Protein AF-A0AAV2ID48-F1 (afdb_monomer_lite)

Secondary structure (DSSP, 8-state):
-B--SSTTTT-B-TTSPBPB--TTSS--PPPHHHHHHHHT--SGGGSSS-TTS-GGG-HHHHHHHHHHHH-GGGGSTTTGGGSTHHHHHHHHHHHHHHHHHHHHHHTT--TT-----TTS-GGGSTT---

Organism: Lymnaea stagnalis (NCBI:txid6523)

Radius of gyration: 17.07 Å; chains: 1; bounding box: 42×33×42 Å

Sequence (130 aa):
GPVVDGPFANWITPDGSQLIRNVGSDGELFTSTAIQDILSRTRHQEILTLPEVEPRYDLEFHHAAVHVFCGGAMGQLDTSAFDPIFFLHHAFVDYIWELFRTNMRSQGLDPEQYPDIAGMDSRHHSTYPT

Foldseek 3Di:
DFQCDDPQNQQQFPVRDGFDWPAQPFFDADDPQLLVLLLVDQAPVQQDPDPPHDLSNHLVSNLLSVLVNRDGQSNDPVRNVRDVCSVVSVVVSVVSLVSSCVSNVVVVHHSLPHDPDPPPDPVPDPPDDD

pLDDT: mean 92.16, std 12.38, range [47.16, 98.81]

InterPro domains:
  IPR002227 Tyrosinase copper-binding domain [PF00264] (52-101)
  IPR002227 Tyrosinase copper-binding domain [PR00092] (62-73)
  IPR002227 Tyrosinase copper-binding domain [PR00092] (82-100)
  IPR002227 Tyrosinase copper-binding domain [PS00498] (83-94)
  IPR008922 Di-copper centre-containing domain superfamily [G3DSA:1.10.1280.10] (1-129)
  IPR008922 Di-copper centre-containing domain superfamily [SSF48056] (3-115)
  IPR050316 Tyrosinase and Hemocyanin [PTHR11474] (2-111)

Structure (mmCIF, N/CA/C/O backbone):
data_AF-A0AAV2ID48-F1
#
_entry.id   AF-A0AAV2ID48-F1
#
loop_
_atom_site.group_PDB
_atom_site.id
_atom_site.type_symbol
_atom_site.label_atom_id
_atom_site.label_alt_id
_atom_site.label_comp_id
_atom_site.label_asym_id
_atom_site.label_entity_id
_atom_site.label_seq_id
_atom_site.pdbx_PDB_ins_code
_atom_site.Cartn_x
_atom_site.Cartn_y
_atom_site.Cartn_z
_atom_site.occupancy
_atom_site.B_iso_or_equiv
_atom_site.auth_seq_id
_atom_site.auth_comp_id
_atom_site.auth_asym_id
_atom_site.auth_atom_id
_atom_site.pdbx_PDB_model_num
ATOM 1 N N . GLY A 1 1 ? 16.303 -1.495 -10.663 1.00 94.75 1 GLY A N 1
ATOM 2 C CA . GLY A 1 1 ? 16.715 -1.627 -12.067 1.00 94.75 1 GLY A CA 1
ATOM 3 C C . GLY A 1 1 ? 15.737 -2.483 -12.854 1.00 94.75 1 GLY A C 1
ATOM 4 O O . GLY A 1 1 ? 14.664 -2.790 -12.338 1.00 94.75 1 GLY A O 1
ATOM 5 N N . PRO A 1 2 ? 16.094 -2.859 -14.092 1.00 96.88 2 PRO A N 1
ATOM 6 C CA . PRO A 1 2 ? 15.296 -3.772 -14.904 1.00 96.88 2 PRO A CA 1
ATOM 7 C C . PRO A 1 2 ? 15.028 -5.098 -14.196 1.00 96.88 2 PRO A C 1
ATOM 9 O O . PRO A 1 2 ? 15.925 -5.654 -13.557 1.00 96.88 2 PRO A O 1
ATOM 12 N N . VAL A 1 3 ? 13.802 -5.601 -14.309 1.00 97.44 3 VAL A N 1
ATOM 13 C CA . VAL A 1 3 ? 13.461 -6.959 -13.875 1.00 97.44 3 VAL A CA 1
ATOM 14 C C . VAL A 1 3 ? 14.008 -7.933 -14.919 1.00 97.44 3 VAL A C 1
ATOM 16 O O . VAL A 1 3 ? 13.709 -7.797 -16.100 1.00 97.44 3 VAL A O 1
ATOM 19 N N . VAL A 1 4 ? 14.848 -8.882 -14.496 1.00 97.12 4 VAL A N 1
ATOM 20 C CA . VAL A 1 4 ? 15.593 -9.785 -15.403 1.00 97.12 4 VAL A CA 1
ATOM 21 C C . VAL A 1 4 ? 15.351 -11.273 -15.141 1.00 97.12 4 VAL A C 1
ATOM 23 O O . VAL A 1 4 ? 15.888 -12.105 -15.865 1.00 97.12 4 VAL A O 1
ATOM 26 N N . ASP A 1 5 ? 14.553 -11.618 -14.128 1.00 96.75 5 ASP A N 1
ATOM 27 C CA . ASP A 1 5 ? 14.257 -13.007 -13.757 1.00 96.75 5 ASP A CA 1
ATOM 28 C C . ASP A 1 5 ? 12.810 -13.169 -13.244 1.00 96.75 5 ASP A C 1
ATOM 30 O O . ASP A 1 5 ? 12.105 -12.188 -12.979 1.00 96.75 5 ASP A O 1
ATOM 34 N N . GLY A 1 6 ? 12.357 -14.417 -13.132 1.00 95.81 6 GLY A N 1
ATOM 35 C CA . GLY A 1 6 ? 11.015 -14.791 -12.711 1.00 95.81 6 GLY A CA 1
ATOM 36 C C . GLY A 1 6 ? 9.954 -14.645 -13.812 1.00 95.81 6 GLY A C 1
ATOM 37 O O . GLY A 1 6 ? 10.261 -14.335 -14.966 1.00 95.81 6 GLY A O 1
ATOM 38 N N . PRO A 1 7 ? 8.669 -14.851 -13.470 1.00 96.00 7 PRO A N 1
ATOM 39 C CA . PRO A 1 7 ? 7.574 -14.893 -14.446 1.00 96.00 7 PRO A CA 1
ATOM 40 C C . PRO A 1 7 ? 7.333 -13.564 -15.180 1.00 96.00 7 PRO A C 1
ATOM 42 O O . PRO A 1 7 ? 6.643 -13.547 -16.196 1.00 96.00 7 PRO A O 1
ATOM 45 N N . PHE A 1 8 ? 7.911 -12.461 -14.691 1.00 96.19 8 PHE A N 1
ATOM 46 C CA . PHE A 1 8 ? 7.738 -11.114 -15.240 1.00 96.19 8 PHE A CA 1
ATOM 47 C C . PHE A 1 8 ? 9.041 -10.503 -15.787 1.00 96.19 8 PHE A C 1
ATOM 49 O O . PHE A 1 8 ? 9.075 -9.311 -16.072 1.00 96.19 8 PHE A O 1
ATOM 56 N N . ALA A 1 9 ? 10.106 -11.298 -15.969 1.00 95.50 9 ALA A N 1
ATOM 57 C CA . ALA A 1 9 ? 11.393 -10.833 -16.511 1.00 95.50 9 ALA A CA 1
ATOM 58 C C . ALA A 1 9 ? 11.276 -10.128 -17.873 1.00 95.50 9 ALA A C 1
ATOM 60 O O . ALA A 1 9 ? 11.967 -9.153 -18.147 1.00 95.50 9 ALA A O 1
ATOM 61 N N . ASN A 1 10 ? 10.381 -10.627 -18.728 1.00 94.62 10 ASN A N 1
ATOM 62 C CA . ASN A 1 10 ? 10.157 -10.117 -20.082 1.00 94.62 10 ASN A CA 1
ATOM 63 C C . ASN A 1 10 ? 8.840 -9.335 -20.195 1.00 94.62 10 ASN A C 1
ATOM 65 O O . ASN A 1 10 ? 8.262 -9.244 -21.277 1.00 94.62 10 ASN A O 1
ATOM 69 N N . TRP A 1 11 ? 8.325 -8.829 -19.073 1.00 96.12 11 TRP A N 1
ATOM 70 C CA . TRP A 1 11 ? 7.105 -8.035 -19.066 1.00 96.12 11 TRP A CA 1
ATOM 71 C C . TRP A 1 11 ? 7.363 -6.659 -19.685 1.00 96.12 11 TRP A C 1
ATOM 73 O O . TRP A 1 11 ? 8.255 -5.926 -19.246 1.00 96.12 11 TRP A O 1
ATOM 83 N N . ILE A 1 12 ? 6.567 -6.325 -20.700 1.00 96.69 12 ILE A N 1
ATOM 84 C CA . ILE A 1 12 ? 6.575 -5.022 -21.365 1.00 96.6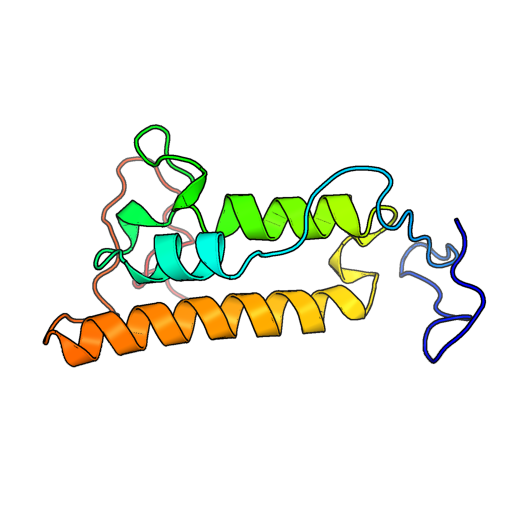9 12 ILE A CA 1
ATOM 85 C C . ILE A 1 12 ? 5.350 -4.253 -20.891 1.00 96.69 12 ILE A C 1
ATOM 87 O O . ILE A 1 12 ? 4.222 -4.739 -20.997 1.00 96.69 12 ILE A O 1
ATOM 91 N N . THR A 1 13 ? 5.576 -3.070 -20.337 1.00 95.62 13 THR A N 1
ATOM 92 C CA . THR A 1 13 ? 4.512 -2.197 -19.844 1.00 95.62 13 THR A CA 1
ATOM 93 C C . THR A 1 13 ? 3.719 -1.592 -21.015 1.00 95.62 13 THR A C 1
ATOM 95 O O . THR A 1 13 ? 4.200 -1.578 -22.150 1.00 95.62 13 THR A O 1
ATOM 98 N N . PRO A 1 14 ? 2.496 -1.077 -20.786 1.00 95.94 14 PRO A N 1
ATOM 99 C CA . PRO A 1 14 ? 1.662 -0.485 -21.840 1.00 95.94 14 PRO A CA 1
ATOM 100 C C . PRO A 1 14 ? 2.314 0.652 -22.641 1.00 95.94 14 PRO A C 1
ATOM 102 O O . PRO A 1 14 ? 1.930 0.888 -23.783 1.00 95.94 14 PRO A O 1
ATOM 105 N N . ASP A 1 15 ? 3.308 1.337 -22.074 1.00 92.69 15 ASP A N 1
ATOM 106 C CA . ASP A 1 15 ? 4.100 2.377 -22.745 1.00 92.69 15 ASP A CA 1
ATOM 107 C C . ASP A 1 15 ? 5.266 1.825 -23.597 1.00 92.69 15 ASP A C 1
ATOM 109 O O . ASP A 1 15 ? 6.036 2.590 -24.177 1.00 92.69 15 ASP A O 1
ATOM 113 N N . GLY A 1 16 ? 5.400 0.499 -23.694 1.00 95.25 16 GLY A N 1
ATOM 114 C CA . GLY A 1 16 ? 6.437 -0.184 -24.464 1.00 95.25 16 GLY A CA 1
ATOM 115 C C . GLY A 1 16 ? 7.789 -0.293 -23.756 1.00 95.25 16 GLY A C 1
ATOM 116 O O . GLY A 1 16 ? 8.748 -0.765 -24.371 1.00 95.25 16 GLY A O 1
ATOM 117 N N . SER A 1 17 ? 7.893 0.129 -22.493 1.00 94.56 17 SER A N 1
ATOM 118 C CA . SER A 1 17 ? 9.132 0.036 -21.721 1.00 94.56 17 SER A CA 1
ATOM 119 C C . SER A 1 17 ? 9.297 -1.321 -21.014 1.00 94.56 17 SER A C 1
ATOM 121 O O . SER A 1 17 ? 8.360 -2.107 -20.858 1.00 94.56 17 SER A O 1
ATOM 123 N N . GLN A 1 18 ? 10.539 -1.650 -20.642 1.00 95.88 18 GLN A N 1
ATOM 124 C CA . GLN A 1 18 ? 10.827 -2.828 -19.821 1.00 95.88 18 GLN A CA 1
ATOM 125 C C . GLN A 1 18 ? 10.416 -2.553 -18.373 1.00 95.88 18 GLN A C 1
ATOM 127 O O . GLN A 1 18 ? 10.702 -1.479 -17.845 1.00 95.88 18 GLN A O 1
ATOM 132 N N . LEU A 1 19 ? 9.840 -3.551 -17.698 1.00 97.88 19 LEU A N 1
ATOM 133 C CA . LEU A 1 19 ? 9.510 -3.438 -16.281 1.00 97.88 19 LEU A CA 1
ATOM 134 C C . LEU A 1 19 ? 10.741 -3.094 -15.418 1.00 97.88 19 LEU A C 1
ATOM 136 O O . LEU A 1 19 ? 11.752 -3.804 -15.417 1.00 97.88 19 LEU A O 1
ATOM 140 N N . ILE A 1 20 ? 10.621 -2.025 -14.628 1.00 97.62 20 ILE A N 1
ATOM 141 C CA . ILE A 1 20 ? 11.631 -1.570 -13.666 1.00 97.62 20 ILE A CA 1
ATOM 142 C C . ILE A 1 20 ? 11.093 -1.736 -12.242 1.00 97.62 20 ILE A C 1
ATOM 144 O O . ILE A 1 20 ? 9.967 -1.332 -11.960 1.00 97.62 20 ILE A O 1
ATOM 148 N N . ARG A 1 21 ? 11.934 -2.244 -11.330 1.00 97.38 21 ARG A N 1
ATOM 149 C CA . ARG A 1 21 ? 11.717 -2.221 -9.870 1.00 97.38 21 ARG A CA 1
ATOM 150 C C . ARG A 1 21 ? 12.970 -1.740 -9.156 1.00 97.38 21 ARG A C 1
ATOM 152 O O . ARG A 1 21 ? 14.066 -2.189 -9.484 1.00 97.38 21 ARG A O 1
ATOM 159 N N . ASN A 1 22 ? 12.839 -0.874 -8.161 1.00 97.12 22 ASN A N 1
ATOM 160 C CA . ASN A 1 22 ? 13.956 -0.358 -7.361 1.00 97.12 22 ASN A CA 1
ATOM 161 C C . ASN A 1 22 ? 13.768 -0.761 -5.896 1.00 97.12 22 ASN A C 1
ATOM 163 O O . ASN A 1 22 ? 13.681 0.080 -5.013 1.00 97.12 22 ASN A O 1
ATOM 167 N N . VAL A 1 23 ? 13.662 -2.073 -5.676 1.00 97.25 23 VAL A N 1
ATOM 168 C CA . VAL A 1 23 ? 13.224 -2.637 -4.397 1.00 97.25 23 VAL A CA 1
ATOM 169 C C . VAL A 1 23 ? 14.115 -2.179 -3.242 1.00 97.25 23 VAL A C 1
ATOM 171 O O . VAL A 1 23 ? 15.329 -2.383 -3.283 1.00 97.25 23 VAL A O 1
ATOM 174 N N . GLY A 1 24 ? 13.498 -1.606 -2.209 1.00 96.94 24 GLY A N 1
ATOM 175 C CA . GLY A 1 24 ? 14.156 -1.224 -0.960 1.00 96.94 24 GLY A CA 1
ATOM 176 C C . GLY A 1 24 ? 15.068 -0.001 -1.055 1.00 96.94 24 GLY A C 1
ATOM 177 O O . GLY A 1 24 ? 15.879 0.206 -0.156 1.00 96.94 24 GLY A O 1
ATOM 178 N N . SER A 1 25 ? 14.976 0.798 -2.125 1.00 96.94 25 SER A N 1
ATOM 179 C CA . SER A 1 25 ? 15.693 2.080 -2.186 1.00 96.94 25 SER A CA 1
ATOM 180 C C . SER A 1 25 ? 15.081 3.154 -1.283 1.00 96.94 25 SER A C 1
ATOM 182 O O . SER A 1 25 ? 15.789 4.062 -0.860 1.00 96.94 25 SER A O 1
ATOM 184 N N . ASP A 1 26 ? 13.776 3.060 -1.042 1.00 97.25 26 ASP A N 1
ATOM 185 C CA . ASP A 1 26 ? 12.955 3.931 -0.198 1.00 97.25 26 ASP A CA 1
ATOM 186 C C . ASP A 1 26 ? 11.706 3.131 0.225 1.00 97.25 26 ASP A C 1
ATOM 188 O O . ASP A 1 26 ? 11.559 1.990 -0.212 1.00 97.25 26 ASP A O 1
ATOM 192 N N . GLY A 1 27 ? 10.810 3.697 1.031 1.00 96.44 27 GLY A N 1
ATOM 193 C CA . GLY A 1 27 ? 9.554 3.068 1.439 1.00 96.44 27 GLY A C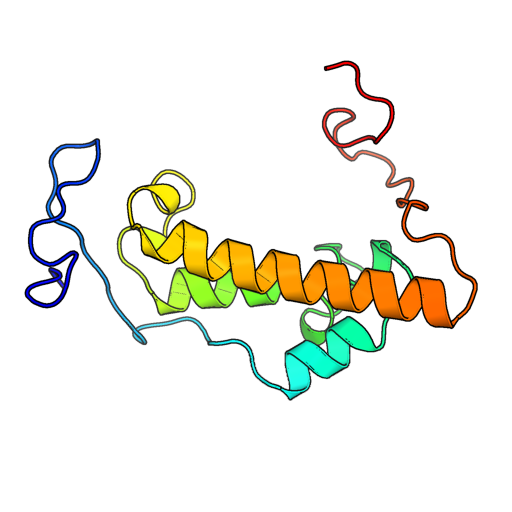A 1
ATOM 194 C C . GLY A 1 27 ? 9.730 1.890 2.399 1.00 96.44 27 GLY A C 1
ATOM 195 O O . GLY A 1 27 ? 10.838 1.468 2.732 1.00 96.44 27 GLY A O 1
ATOM 196 N N . GLU A 1 28 ? 8.605 1.347 2.859 1.00 97.31 28 GLU A N 1
ATOM 197 C CA . GLU A 1 28 ? 8.574 0.296 3.877 1.00 97.31 28 GLU A CA 1
ATOM 198 C C . GLU A 1 28 ? 7.505 -0.756 3.560 1.00 97.31 28 GLU A C 1
ATOM 200 O O . GLU A 1 28 ? 6.511 -0.492 2.884 1.00 97.31 28 GLU A O 1
ATOM 205 N N . LEU A 1 29 ? 7.726 -1.979 4.047 1.00 98.12 29 LEU A N 1
ATOM 206 C CA . LEU A 1 29 ? 6.736 -3.053 3.997 1.00 98.12 29 LEU A CA 1
ATOM 207 C C . LEU A 1 29 ? 5.781 -2.959 5.190 1.00 98.12 29 LEU A C 1
ATOM 209 O O . LEU A 1 29 ? 6.160 -2.486 6.261 1.00 98.12 29 LEU A O 1
ATOM 213 N N . PHE A 1 30 ? 4.574 -3.515 5.045 1.00 98.00 30 PHE A N 1
ATOM 214 C CA . PHE A 1 30 ? 3.682 -3.718 6.186 1.00 98.00 30 PHE A CA 1
ATOM 215 C C . PHE A 1 30 ? 4.388 -4.490 7.305 1.00 98.00 30 PHE A C 1
ATOM 217 O O . PHE A 1 30 ? 4.933 -5.577 7.096 1.00 98.00 30 PHE A O 1
ATOM 224 N N . THR A 1 31 ? 4.311 -3.952 8.519 1.00 98.31 31 THR A N 1
ATOM 225 C CA . THR A 1 31 ? 4.726 -4.657 9.732 1.00 98.31 31 THR A CA 1
ATOM 226 C C . THR A 1 31 ? 3.514 -5.251 10.436 1.00 98.31 31 THR A C 1
ATOM 228 O O . THR A 1 31 ? 2.396 -4.742 10.328 1.00 98.31 31 THR A O 1
ATOM 231 N N . SER A 1 32 ? 3.726 -6.305 11.224 1.00 98.25 32 SER A N 1
ATOM 232 C CA . SER A 1 32 ? 2.659 -6.860 12.065 1.00 98.25 32 SER A CA 1
ATOM 233 C C . SER A 1 32 ? 2.085 -5.815 13.027 1.00 98.25 32 SER A C 1
ATOM 235 O O . SER A 1 32 ? 0.887 -5.835 13.288 1.00 98.25 32 SER A O 1
ATOM 237 N N . THR A 1 33 ? 2.915 -4.890 13.520 1.00 98.50 33 THR A N 1
ATOM 238 C CA . THR A 1 33 ? 2.482 -3.785 14.385 1.00 98.50 33 THR A CA 1
ATOM 239 C C . THR A 1 33 ? 1.558 -2.824 13.647 1.00 98.50 33 THR A C 1
ATOM 241 O O . THR A 1 33 ? 0.490 -2.525 14.159 1.00 98.50 33 THR A O 1
ATOM 244 N N . ALA A 1 34 ? 1.912 -2.404 12.427 1.00 98.12 34 ALA A N 1
ATOM 245 C CA . ALA A 1 34 ? 1.055 -1.539 11.614 1.00 98.12 34 ALA A CA 1
ATOM 246 C C . ALA A 1 34 ? -0.315 -2.185 11.355 1.00 98.12 34 ALA A C 1
ATOM 248 O O . ALA A 1 34 ? -1.352 -1.554 11.536 1.00 98.12 34 ALA A O 1
ATOM 249 N N . ILE A 1 35 ? -0.330 -3.479 11.014 1.00 98.62 35 ILE A N 1
ATOM 250 C CA . ILE A 1 35 ? -1.579 -4.226 10.817 1.00 98.62 35 ILE A CA 1
ATOM 251 C C . ILE A 1 35 ? -2.395 -4.270 12.117 1.00 98.62 35 ILE A C 1
ATOM 253 O O . ILE A 1 35 ? -3.602 -4.051 12.090 1.00 98.62 35 ILE A O 1
ATOM 257 N N . GLN A 1 36 ? -1.762 -4.521 13.266 1.00 98.62 36 GLN A N 1
ATOM 258 C CA . GLN A 1 36 ? -2.448 -4.518 14.564 1.00 98.62 36 GLN A CA 1
ATOM 259 C C . GLN A 1 36 ? -3.006 -3.138 14.929 1.00 98.62 36 GLN A C 1
ATOM 261 O O . GLN A 1 36 ? -4.125 -3.057 15.434 1.00 98.62 36 GLN A O 1
ATOM 266 N N . ASP A 1 37 ? -2.264 -2.068 14.650 1.00 98.62 37 ASP A N 1
ATOM 267 C CA . ASP A 1 37 ? -2.706 -0.695 14.880 1.00 98.62 37 ASP A CA 1
ATOM 268 C C . ASP A 1 37 ? -3.954 -0.381 14.044 1.00 98.62 37 ASP A C 1
ATOM 270 O O . ASP A 1 37 ? -4.960 0.055 14.612 1.00 98.62 37 ASP A O 1
ATOM 274 N N . ILE A 1 38 ? -3.948 -0.686 12.742 1.00 98.56 38 ILE A N 1
ATOM 275 C CA . ILE A 1 38 ? -5.116 -0.532 11.854 1.00 98.56 38 ILE A CA 1
ATOM 276 C C . ILE A 1 38 ? -6.307 -1.344 12.388 1.00 98.56 38 ILE A C 1
ATOM 278 O O . ILE A 1 38 ? -7.400 -0.813 12.585 1.00 98.56 38 ILE A O 1
ATOM 282 N N . LEU A 1 39 ? -6.094 -2.628 12.696 1.00 98.44 39 LEU A N 1
ATOM 283 C CA . LEU A 1 39 ? -7.147 -3.536 13.166 1.00 98.44 39 LEU A CA 1
ATOM 284 C C . LEU A 1 39 ? -7.660 -3.219 14.582 1.00 98.44 39 LEU A C 1
ATOM 286 O O . LEU A 1 39 ? -8.667 -3.794 14.998 1.00 98.44 39 LEU A O 1
ATOM 290 N N . SER A 1 40 ? -7.000 -2.313 15.313 1.00 97.81 40 SER A N 1
ATOM 291 C CA . SER A 1 40 ? -7.466 -1.805 16.610 1.00 97.81 40 SER A CA 1
ATOM 292 C C . SER A 1 40 ? -8.572 -0.750 16.492 1.00 97.81 40 SER A C 1
ATOM 294 O O . SER A 1 40 ? -9.161 -0.365 17.504 1.00 97.81 40 SER A O 1
ATOM 296 N N . ARG A 1 41 ? -8.820 -0.232 15.283 1.00 97.38 41 ARG A N 1
ATOM 297 C CA . ARG A 1 41 ? -9.858 0.766 15.004 1.00 97.38 41 ARG A CA 1
ATOM 298 C C . ARG A 1 41 ? -11.201 0.099 14.725 1.00 97.38 41 ARG A C 1
ATOM 300 O O . ARG A 1 41 ? -11.268 -1.087 14.411 1.00 97.38 41 ARG A O 1
ATOM 307 N N . THR A 1 42 ? -12.283 0.868 14.831 1.00 95.44 42 THR A N 1
ATOM 308 C CA . THR A 1 42 ? -13.654 0.339 14.660 1.00 95.44 42 THR A CA 1
ATOM 309 C C . THR A 1 42 ? -14.558 1.221 1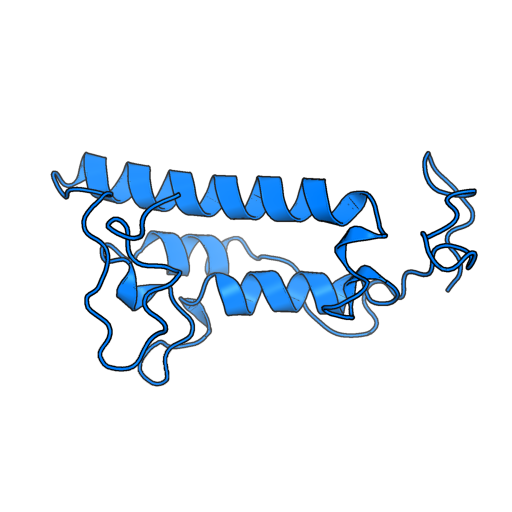3.811 1.00 95.44 42 THR A C 1
ATOM 311 O O . THR A 1 42 ? -15.700 0.852 13.549 1.00 95.44 42 THR A O 1
ATOM 314 N N . ARG A 1 43 ? -14.068 2.378 13.357 1.00 93.44 43 ARG A N 1
ATOM 315 C CA . ARG A 1 43 ? -14.779 3.268 12.437 1.00 93.44 43 ARG A CA 1
ATOM 316 C C . ARG A 1 43 ? -13.902 3.551 11.230 1.00 93.44 43 ARG A C 1
ATOM 318 O O . ARG A 1 43 ? -12.718 3.824 11.388 1.00 93.44 43 ARG A O 1
ATOM 325 N N . HIS A 1 44 ? -14.496 3.560 10.039 1.00 93.19 44 HIS A N 1
ATOM 326 C CA . HIS A 1 44 ? -13.780 3.826 8.788 1.00 93.19 44 HIS A CA 1
ATOM 327 C C . HIS A 1 44 ? -12.919 5.093 8.857 1.00 93.19 44 HIS A C 1
ATOM 329 O O . HIS A 1 44 ? -11.737 5.029 8.558 1.00 93.19 44 HIS A O 1
ATOM 335 N N . GLN A 1 45 ? -13.460 6.208 9.358 1.00 92.38 45 GLN A N 1
ATOM 336 C CA . GLN A 1 45 ? -12.731 7.479 9.511 1.00 92.38 45 GLN A CA 1
ATOM 337 C C . GLN A 1 45 ? -11.440 7.407 10.344 1.00 92.38 45 GLN A C 1
ATOM 339 O O . GLN A 1 45 ? -10.680 8.362 10.345 1.00 92.38 45 GLN A O 1
ATOM 344 N N . GLU A 1 46 ? -11.211 6.333 11.099 1.00 95.00 46 GLU A N 1
ATOM 345 C CA . GLU A 1 46 ? -10.015 6.164 11.930 1.00 95.00 46 GLU A CA 1
ATOM 346 C C . GLU A 1 46 ? -8.858 5.484 11.189 1.00 95.00 46 GLU A C 1
ATOM 348 O O . GLU A 1 46 ? -7.773 5.393 11.757 1.00 95.00 46 GLU A O 1
ATOM 353 N N . ILE A 1 47 ? -9.096 4.988 9.969 1.00 96.31 47 ILE A N 1
ATOM 354 C CA . ILE A 1 47 ? -8.102 4.292 9.136 1.00 96.31 47 ILE A CA 1
ATOM 355 C C . ILE A 1 47 ? -7.906 4.941 7.757 1.00 96.31 47 ILE A C 1
ATOM 357 O O . ILE A 1 47 ? -7.236 4.361 6.905 1.00 96.31 47 ILE A O 1
ATOM 361 N N . LEU A 1 48 ? -8.519 6.105 7.520 1.00 92.88 48 LEU A N 1
ATOM 362 C CA . LEU A 1 48 ? -8.410 6.864 6.270 1.00 92.88 48 LEU A CA 1
ATOM 363 C C . LEU A 1 48 ? -7.306 7.918 6.358 1.00 92.88 48 LEU A C 1
ATOM 365 O O . LEU A 1 48 ? -7.037 8.439 7.442 1.00 92.88 48 LEU A O 1
ATOM 369 N N . THR A 1 49 ? -6.771 8.316 5.204 1.00 91.94 49 THR A N 1
ATOM 370 C CA . THR A 1 49 ? -5.874 9.469 5.086 1.00 91.94 49 THR A CA 1
ATOM 371 C C . THR A 1 49 ? -6.622 10.774 5.332 1.00 91.94 49 THR A C 1
ATOM 373 O O . THR A 1 49 ? -7.159 11.411 4.424 1.00 91.94 49 THR A O 1
ATOM 376 N N . LEU A 1 50 ? -6.658 11.175 6.602 1.00 89.38 50 LEU A N 1
ATOM 377 C CA . LEU A 1 50 ? -7.247 12.418 7.091 1.00 89.38 50 LEU A CA 1
ATOM 378 C C . LEU A 1 50 ? -6.269 13.134 8.035 1.00 89.38 50 LEU A C 1
ATOM 380 O O . LEU A 1 50 ? -5.506 12.463 8.732 1.00 89.38 50 LEU A O 1
ATOM 384 N N . PRO A 1 51 ? -6.298 14.479 8.120 1.00 88.44 51 PRO A N 1
ATOM 385 C CA . PRO A 1 51 ? -5.397 15.240 8.991 1.00 88.44 51 PRO A CA 1
ATOM 386 C C . PRO A 1 51 ? -5.441 14.834 10.471 1.00 88.44 51 PRO A C 1
ATOM 388 O O . PRO A 1 51 ? -4.463 15.017 11.194 1.00 88.44 51 PRO A O 1
ATOM 391 N N . GLU A 1 52 ? -6.576 14.313 10.935 1.00 90.38 52 GLU A N 1
ATOM 392 C CA . GLU A 1 52 ? -6.804 13.910 12.322 1.00 90.38 52 GLU A CA 1
ATOM 393 C C . GLU A 1 52 ? -6.347 12.474 12.629 1.00 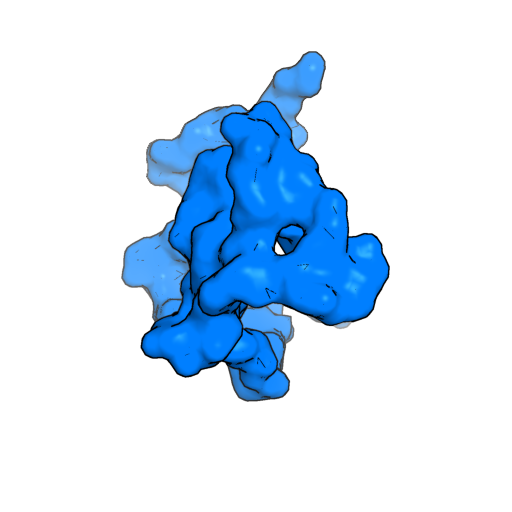90.38 52 GLU A C 1
ATOM 395 O O . GLU A 1 52 ? -6.331 12.076 13.797 1.00 90.38 52 GLU A O 1
ATOM 400 N N . VAL A 1 53 ? -5.997 11.686 11.608 1.00 93.62 53 VAL A N 1
ATOM 401 C CA . VAL A 1 53 ? -5.595 10.283 11.751 1.00 93.62 53 VAL A CA 1
ATOM 402 C C . VAL A 1 53 ? -4.073 10.192 11.805 1.00 93.62 53 VAL A C 1
ATOM 404 O O . VAL A 1 53 ? -3.364 10.661 10.918 1.00 93.62 53 VAL A O 1
ATOM 407 N N . GLU A 1 54 ? -3.543 9.582 12.868 1.00 97.19 54 GLU A N 1
ATOM 408 C CA . GLU A 1 54 ? -2.107 9.313 12.955 1.00 97.19 54 GLU A CA 1
ATOM 409 C C . GLU A 1 54 ? -1.685 8.304 11.866 1.00 97.19 54 GLU A C 1
ATOM 411 O O . GLU A 1 54 ? -2.348 7.271 11.733 1.00 97.19 54 GLU A O 1
ATOM 416 N N . PRO A 1 55 ? -0.537 8.496 11.183 1.00 96.56 55 PRO A N 1
ATOM 417 C CA . PRO A 1 55 ? -0.098 7.616 10.092 1.00 96.56 55 PRO A CA 1
ATOM 418 C C . PRO A 1 55 ? -0.036 6.123 10.440 1.00 96.56 55 PRO A C 1
ATOM 420 O O . PRO A 1 55 ? -0.230 5.269 9.585 1.00 96.56 55 PRO A O 1
ATOM 423 N N . ARG A 1 56 ? 0.195 5.773 11.711 1.00 97.44 56 ARG A N 1
ATOM 424 C CA . ARG A 1 56 ? 0.229 4.370 12.154 1.00 97.44 56 ARG A CA 1
ATOM 425 C C . ARG A 1 56 ? -1.109 3.637 11.998 1.00 97.44 56 ARG A C 1
ATOM 427 O O . ARG A 1 56 ? -1.089 2.418 11.873 1.00 97.44 56 ARG A O 1
ATOM 434 N N . TYR A 1 57 ? -2.234 4.352 11.987 1.00 98.31 57 TYR A N 1
ATOM 435 C CA . TYR A 1 57 ? -3.571 3.780 11.799 1.00 98.31 57 TYR A CA 1
ATOM 436 C C . TYR A 1 57 ? -4.069 3.839 10.355 1.00 98.31 57 TYR A C 1
ATOM 438 O O . TYR A 1 57 ? -5.064 3.197 10.032 1.00 98.31 57 TYR A O 1
ATOM 446 N N . ASP A 1 58 ? -3.406 4.615 9.506 1.00 97.69 58 ASP A N 1
ATOM 447 C CA . ASP A 1 58 ? -3.848 4.908 8.151 1.00 97.69 58 ASP A CA 1
ATOM 448 C C . ASP A 1 58 ? -3.475 3.763 7.194 1.00 97.69 58 ASP A C 1
ATOM 450 O O . ASP A 1 58 ? -2.299 3.492 6.939 1.00 97.69 58 ASP A O 1
ATOM 454 N N . LEU A 1 59 ? -4.488 3.076 6.660 1.00 98.25 59 LEU A N 1
ATOM 455 C CA . LEU A 1 59 ? -4.288 1.950 5.749 1.00 98.25 59 LEU A CA 1
ATOM 456 C C . LEU A 1 59 ? -3.670 2.390 4.412 1.00 98.25 59 LEU A C 1
ATOM 458 O O . LEU A 1 59 ? -2.820 1.673 3.878 1.00 98.25 59 LEU A O 1
ATOM 462 N N . GLU A 1 60 ? -4.080 3.545 3.882 1.00 97.31 60 GLU A N 1
ATOM 463 C CA . GLU A 1 60 ? -3.580 4.096 2.618 1.00 97.31 60 GLU A CA 1
ATOM 464 C C . GLU A 1 60 ? -2.128 4.569 2.771 1.00 97.31 60 GLU A C 1
ATOM 466 O O . GLU A 1 60 ? -1.306 4.312 1.893 1.00 97.31 60 GLU A O 1
ATOM 471 N N . PHE A 1 61 ? -1.760 5.135 3.924 1.00 97.56 61 PHE A N 1
ATOM 472 C CA . PHE A 1 61 ? -0.373 5.501 4.224 1.00 97.56 61 PHE A CA 1
ATOM 473 C C . PHE A 1 61 ? 0.580 4.295 4.152 1.00 97.56 61 PHE A C 1
ATOM 475 O O . PHE A 1 61 ? 1.606 4.342 3.465 1.00 97.56 61 PHE A O 1
ATOM 482 N N . HIS A 1 62 ? 0.240 3.185 4.818 1.00 98.44 62 HIS A N 1
ATOM 483 C CA . HIS A 1 62 ? 1.066 1.968 4.780 1.00 98.44 62 HIS A CA 1
ATOM 484 C C . HIS A 1 62 ? 1.037 1.285 3.405 1.00 98.44 62 HIS A C 1
ATOM 486 O O . HIS A 1 62 ? 2.056 0.766 2.947 1.00 98.44 62 HIS A O 1
ATOM 492 N N . HIS A 1 63 ? -0.106 1.307 2.712 1.00 98.44 63 HIS A N 1
ATOM 493 C CA . HIS A 1 63 ? -0.224 0.838 1.326 1.00 98.44 63 HIS A CA 1
ATOM 494 C C . HIS A 1 63 ? 0.710 1.612 0.386 1.00 98.44 63 HIS A C 1
ATOM 496 O O . HIS A 1 63 ? 1.424 0.985 -0.406 1.00 98.44 63 HIS A O 1
ATOM 502 N N . ALA A 1 64 ? 0.753 2.939 0.507 1.00 98.12 64 ALA A N 1
ATOM 503 C CA . ALA A 1 64 ? 1.604 3.810 -0.292 1.00 98.12 64 ALA A CA 1
ATOM 504 C C . ALA A 1 64 ? 3.095 3.554 -0.023 1.00 98.12 64 ALA A C 1
ATOM 506 O O . ALA A 1 64 ? 3.900 3.552 -0.956 1.00 98.12 64 ALA A O 1
ATOM 507 N N . ALA A 1 65 ? 3.472 3.252 1.222 1.00 98.31 65 ALA A N 1
ATOM 508 C CA . ALA A 1 65 ? 4.852 2.910 1.568 1.00 98.31 65 ALA A CA 1
ATOM 509 C C . ALA A 1 65 ? 5.363 1.675 0.801 1.00 98.31 65 ALA A C 1
ATOM 511 O O . ALA A 1 65 ? 6.520 1.656 0.377 1.00 98.31 65 ALA A O 1
ATOM 512 N N . VAL A 1 66 ? 4.500 0.687 0.534 1.00 98.62 66 VAL A N 1
ATOM 513 C CA . VAL A 1 66 ? 4.859 -0.507 -0.253 1.00 98.62 66 VAL A CA 1
ATOM 514 C C . VAL A 1 66 ? 5.032 -0.179 -1.739 1.00 98.62 66 VAL A C 1
ATOM 516 O O . VAL A 1 66 ? 5.936 -0.713 -2.386 1.00 98.62 66 VAL A O 1
ATOM 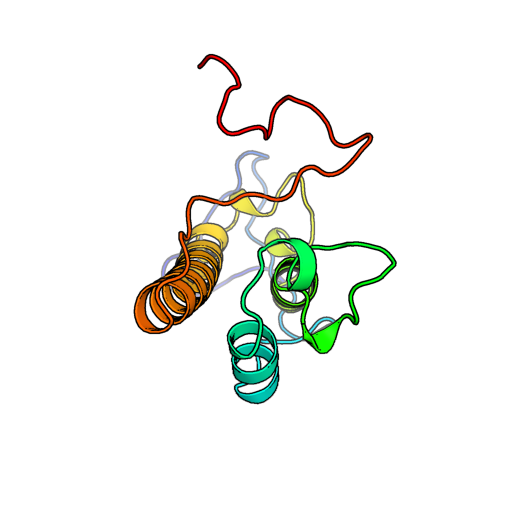519 N N . HIS A 1 67 ? 4.217 0.728 -2.286 1.00 98.62 67 HIS A N 1
ATOM 520 C CA . HIS A 1 67 ? 4.415 1.245 -3.644 1.00 98.62 67 HIS A CA 1
ATOM 521 C C . HIS A 1 67 ? 5.807 1.866 -3.803 1.00 98.62 67 HIS A C 1
ATOM 523 O O . HIS A 1 67 ? 6.540 1.534 -4.742 1.00 98.62 67 HIS A O 1
ATOM 529 N N . VAL A 1 68 ? 6.200 2.704 -2.839 1.00 98.38 68 VAL A N 1
ATOM 530 C CA . VAL A 1 68 ? 7.534 3.313 -2.785 1.00 98.38 68 VAL A CA 1
ATOM 531 C C . VAL A 1 68 ? 8.618 2.245 -2.600 1.00 98.38 68 VAL A C 1
ATOM 533 O O . VAL A 1 68 ? 9.614 2.273 -3.324 1.00 98.38 68 VAL A O 1
ATOM 536 N N . PHE A 1 69 ? 8.387 1.251 -1.733 1.00 98.56 69 PHE A N 1
ATOM 537 C CA . PHE A 1 69 ? 9.305 0.132 -1.504 1.00 98.56 69 PHE A CA 1
ATOM 538 C C . PHE A 1 69 ? 9.621 -0.656 -2.767 1.00 98.56 69 PHE A C 1
ATOM 540 O O . PHE A 1 69 ? 10.776 -1.009 -3.002 1.00 98.56 69 PHE A O 1
ATOM 547 N N . CYS A 1 70 ? 8.621 -0.941 -3.599 1.00 98.19 70 CYS A N 1
ATOM 548 C CA . CYS A 1 70 ? 8.842 -1.609 -4.875 1.00 98.19 70 CYS A CA 1
ATOM 549 C C . CYS A 1 70 ? 9.581 -0.705 -5.879 1.00 98.19 70 CYS A C 1
ATOM 551 O O . CYS A 1 70 ? 10.428 -1.189 -6.642 1.00 98.19 70 CYS A O 1
ATOM 553 N N . GLY A 1 71 ? 9.269 0.596 -5.877 1.00 97.88 71 GLY A N 1
ATOM 554 C CA . GLY A 1 71 ? 9.819 1.587 -6.797 1.00 97.88 71 GLY A CA 1
ATOM 555 C C . GLY A 1 71 ? 9.523 1.268 -8.268 1.00 97.88 71 GLY A C 1
ATOM 556 O O . GLY A 1 71 ? 8.699 0.415 -8.594 1.00 97.88 71 GLY A O 1
ATOM 557 N N . GLY A 1 72 ? 10.211 1.951 -9.187 1.00 96.44 72 GLY A N 1
ATOM 558 C CA . GLY A 1 72 ? 9.990 1.758 -10.625 1.00 96.44 72 GLY A CA 1
ATOM 559 C C . GLY A 1 72 ? 8.535 2.038 -11.016 1.00 96.44 72 GLY A C 1
ATOM 560 O O . GLY A 1 72 ? 8.015 3.084 -10.638 1.00 96.44 72 GLY A O 1
ATOM 561 N N . ALA A 1 73 ? 7.882 1.113 -11.730 1.00 96.88 73 ALA A N 1
ATOM 562 C CA . ALA A 1 73 ? 6.472 1.269 -12.110 1.00 96.88 73 ALA A CA 1
ATOM 563 C C . ALA A 1 73 ? 5.551 1.396 -10.881 1.00 96.88 73 ALA A C 1
ATOM 565 O O . ALA A 1 73 ? 4.728 2.301 -10.819 1.00 96.88 73 ALA A O 1
ATOM 566 N N . MET A 1 74 ? 5.757 0.569 -9.849 1.00 97.94 74 MET A N 1
ATOM 567 C CA . MET A 1 74 ? 4.959 0.615 -8.615 1.00 97.94 74 MET A CA 1
ATOM 568 C C . MET A 1 74 ? 5.051 1.949 -7.870 1.00 97.94 74 MET A C 1
ATOM 570 O O . MET A 1 74 ? 4.107 2.300 -7.171 1.00 97.94 74 MET A O 1
ATOM 574 N N . GLY A 1 75 ? 6.146 2.697 -8.025 1.00 96.88 75 GLY A N 1
ATOM 575 C CA . GLY A 1 75 ? 6.372 3.952 -7.308 1.00 96.88 75 GLY A CA 1
ATOM 576 C C . GLY A 1 75 ? 5.662 5.172 -7.900 1.00 96.88 75 GLY A C 1
ATOM 577 O O . GLY A 1 75 ? 5.867 6.272 -7.395 1.00 96.88 75 GLY A O 1
ATOM 578 N N . GLN A 1 76 ? 4.900 5.027 -8.987 1.00 94.94 76 GLN A N 1
ATOM 579 C CA . GLN A 1 76 ? 4.176 6.125 -9.631 1.00 94.94 76 GLN A CA 1
ATOM 580 C C . GLN A 1 76 ? 2.690 5.783 -9.732 1.00 94.94 76 GLN A C 1
ATOM 582 O O . GLN A 1 76 ? 2.333 4.676 -10.129 1.00 94.94 76 GLN A O 1
ATOM 587 N N . LEU A 1 77 ? 1.818 6.744 -9.419 1.00 93.00 77 LEU A N 1
ATOM 588 C CA . LEU A 1 77 ? 0.367 6.527 -9.426 1.00 93.00 77 LEU A CA 1
ATOM 589 C C . LEU A 1 77 ? -0.127 6.046 -10.798 1.00 93.00 77 LEU A C 1
ATOM 591 O O . LEU A 1 77 ? -0.777 5.005 -10.884 1.00 93.00 77 LEU A O 1
ATOM 595 N N . ASP A 1 78 ? 0.280 6.737 -11.864 1.00 95.06 78 ASP A N 1
ATOM 596 C CA . ASP A 1 78 ? -0.208 6.495 -13.227 1.00 95.06 78 ASP A CA 1
ATOM 597 C C . ASP A 1 78 ? 0.295 5.184 -13.852 1.00 95.06 78 ASP A C 1
ATOM 599 O O . ASP A 1 78 ? -0.284 4.706 -14.828 1.00 95.06 78 ASP A O 1
ATOM 603 N N . THR A 1 79 ? 1.375 4.596 -13.322 1.00 96.69 79 THR A N 1
ATOM 604 C CA . THR A 1 79 ? 2.013 3.403 -13.909 1.00 96.69 79 THR A CA 1
ATOM 605 C C . THR A 1 79 ? 2.079 2.207 -12.967 1.00 96.69 79 THR A C 1
ATOM 607 O O . THR A 1 79 ? 2.471 1.124 -13.397 1.00 96.69 79 THR A O 1
ATOM 610 N N . SER A 1 80 ? 1.645 2.347 -11.713 1.00 97.56 80 SER A N 1
ATOM 611 C CA . SER A 1 80 ? 1.706 1.278 -10.708 1.00 97.56 80 SER A CA 1
ATOM 612 C C . SER A 1 80 ? 1.055 -0.024 -11.173 1.00 97.56 80 SER A C 1
ATOM 614 O O . SER A 1 80 ? 1.669 -1.086 -11.084 1.00 97.56 80 SER A O 1
ATOM 616 N N . ALA A 1 81 ? -0.128 0.067 -11.783 1.00 97.44 81 ALA A N 1
ATOM 617 C CA . ALA A 1 81 ? -0.862 -1.072 -12.327 1.00 97.44 81 ALA A CA 1
ATOM 618 C C . ALA A 1 81 ? -0.198 -1.736 -13.549 1.00 97.44 81 ALA A C 1
ATOM 620 O O . ALA A 1 81 ? -0.660 -2.782 -14.007 1.00 97.44 81 ALA A O 1
ATOM 621 N N . PHE A 1 82 ? 0.877 -1.160 -14.098 1.00 97.50 82 PHE A N 1
A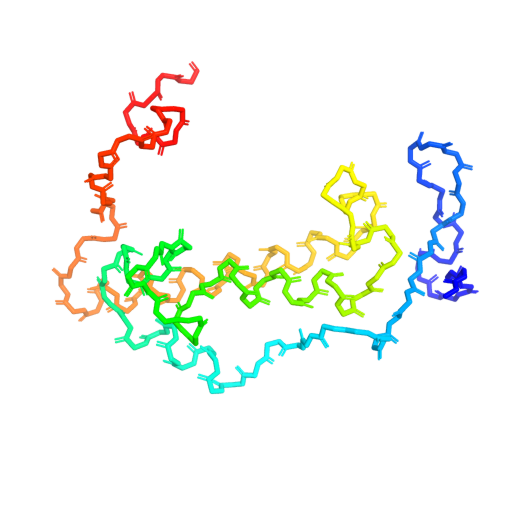TOM 622 C CA . PHE A 1 82 ? 1.629 -1.773 -15.194 1.00 97.50 82 PHE A CA 1
ATOM 623 C C . PHE A 1 82 ? 2.533 -2.909 -14.703 1.00 97.50 82 PHE A C 1
ATOM 625 O O . PHE A 1 82 ? 2.932 -3.747 -15.513 1.00 97.50 82 PHE A O 1
ATOM 632 N N . ASP A 1 83 ? 2.843 -2.959 -13.403 1.00 98.00 83 ASP A N 1
ATOM 633 C CA . ASP A 1 83 ? 3.524 -4.086 -12.771 1.00 98.00 83 ASP A CA 1
ATOM 634 C C . ASP A 1 83 ? 2.494 -5.100 -12.238 1.00 98.00 83 ASP A C 1
ATOM 636 O O . ASP A 1 83 ? 1.671 -4.744 -11.392 1.00 98.00 83 ASP A O 1
ATOM 640 N N . PRO A 1 84 ? 2.543 -6.384 -12.641 1.00 97.62 84 PRO A N 1
ATOM 641 C CA . PRO A 1 84 ? 1.619 -7.404 -12.143 1.00 97.62 84 PRO A CA 1
ATOM 642 C C . PRO A 1 84 ? 1.550 -7.546 -10.613 1.00 97.62 84 PRO A C 1
ATOM 644 O O . PRO A 1 84 ? 0.525 -7.998 -10.100 1.00 97.62 84 PRO A O 1
ATOM 647 N N . ILE A 1 85 ? 2.591 -7.157 -9.860 1.00 97.50 85 ILE A N 1
ATOM 648 C CA . ILE A 1 85 ? 2.547 -7.217 -8.384 1.00 97.50 85 ILE A CA 1
ATOM 649 C C . ILE A 1 85 ? 1.574 -6.214 -7.769 1.00 97.50 85 ILE A C 1
ATOM 651 O O . ILE A 1 85 ? 1.179 -6.411 -6.622 1.00 97.50 85 ILE A O 1
ATOM 655 N N . PHE A 1 86 ? 1.139 -5.203 -8.526 1.00 98.44 86 PHE A N 1
ATOM 656 C CA . PHE A 1 86 ? 0.073 -4.288 -8.131 1.00 98.44 86 PHE A CA 1
ATOM 657 C C . PHE A 1 86 ? -1.155 -5.045 -7.624 1.00 98.44 86 PHE A C 1
ATOM 659 O O . PHE A 1 86 ? -1.654 -4.778 -6.534 1.00 98.44 86 PHE A O 1
ATOM 666 N N . PHE A 1 87 ? -1.600 -6.053 -8.377 1.00 98.31 87 PHE A N 1
ATOM 667 C CA . PHE A 1 87 ? -2.796 -6.821 -8.037 1.00 98.31 87 PHE A CA 1
ATOM 668 C C . PHE A 1 87 ? -2.598 -7.689 -6.794 1.00 98.31 87 PHE A C 1
ATOM 670 O O . PHE A 1 87 ? -3.530 -7.858 -6.014 1.00 98.31 87 PHE A O 1
ATOM 677 N N . LEU A 1 88 ? -1.389 -8.216 -6.577 1.00 98.38 88 LEU A N 1
ATOM 678 C CA . LEU A 1 88 ? -1.075 -9.004 -5.383 1.00 98.38 88 LEU A CA 1
ATOM 679 C C . LEU A 1 88 ? -1.020 -8.112 -4.136 1.00 98.38 88 LEU A C 1
ATOM 681 O O . LEU A 1 88 ? -1.536 -8.493 -3.088 1.00 98.38 88 LEU A O 1
ATOM 685 N N . HIS A 1 89 ? -0.431 -6.920 -4.260 1.00 98.50 89 HIS A N 1
ATOM 686 C CA . HIS A 1 89 ? -0.398 -5.917 -3.197 1.00 98.50 89 HIS A CA 1
ATOM 687 C C . HIS A 1 89 ? -1.808 -5.454 -2.825 1.00 98.50 89 HIS A C 1
ATOM 689 O O . HIS A 1 89 ? -2.201 -5.530 -1.664 1.00 98.50 89 HIS A O 1
ATOM 695 N N . HIS A 1 90 ? -2.615 -5.073 -3.817 1.00 98.69 90 HIS A N 1
ATOM 696 C CA . HIS A 1 90 ? -3.991 -4.643 -3.581 1.00 98.69 90 HIS A CA 1
ATOM 697 C C . HIS A 1 90 ? -4.892 -5.766 -3.054 1.00 98.69 90 HIS A C 1
ATOM 699 O O . HIS A 1 90 ? -5.748 -5.489 -2.222 1.00 98.69 90 HIS A O 1
ATOM 705 N N . ALA A 1 91 ? -4.673 -7.028 -3.441 1.00 98.81 91 ALA A N 1
ATOM 706 C CA . ALA A 1 91 ? -5.370 -8.161 -2.827 1.00 98.81 91 ALA A CA 1
ATOM 707 C C . ALA A 1 91 ? -5.025 -8.317 -1.334 1.00 98.81 91 ALA A C 1
ATOM 709 O O . ALA A 1 91 ? -5.884 -8.671 -0.530 1.00 98.81 91 ALA A O 1
ATOM 710 N N . PHE A 1 92 ? -3.779 -8.037 -0.941 1.00 98.75 92 PHE A N 1
ATOM 711 C CA . PHE A 1 92 ? -3.386 -8.054 0.468 1.00 98.75 92 PHE A CA 1
ATOM 712 C C . PHE A 1 92 ? -3.964 -6.867 1.255 1.00 98.75 92 PHE A C 1
ATOM 714 O O . PHE A 1 92 ? -4.404 -7.041 2.390 1.00 98.75 92 PHE A O 1
ATOM 721 N N . VAL A 1 93 ? -4.020 -5.678 0.652 1.00 98.75 93 VAL A N 1
ATOM 722 C CA . VAL A 1 93 ? -4.668 -4.500 1.255 1.00 98.75 93 VAL A CA 1
ATOM 723 C C . VAL A 1 93 ? -6.173 -4.716 1.429 1.00 98.75 93 VAL A C 1
ATOM 725 O O . VAL A 1 93 ? -6.698 -4.447 2.508 1.00 98.75 93 VAL A O 1
ATOM 728 N N . ASP A 1 94 ? -6.847 -5.278 0.423 1.00 98.62 94 ASP A N 1
ATOM 729 C CA . ASP A 1 94 ? -8.258 -5.673 0.506 1.00 98.62 94 ASP A CA 1
ATOM 730 C C . ASP A 1 94 ? -8.492 -6.703 1.622 1.00 98.62 94 ASP A C 1
ATOM 732 O O . ASP A 1 94 ? -9.408 -6.560 2.429 1.00 98.62 94 ASP A O 1
ATOM 736 N N . TYR A 1 95 ? -7.592 -7.681 1.761 1.00 98.69 95 TYR A N 1
ATOM 737 C CA . TYR A 1 95 ? -7.638 -8.635 2.867 1.00 98.69 95 TYR A CA 1
ATOM 738 C C . TYR A 1 95 ? -7.544 -7.958 4.247 1.00 98.69 95 TYR A C 1
ATOM 740 O O . TYR A 1 95 ? -8.321 -8.294 5.142 1.00 98.69 95 TYR A O 1
ATOM 748 N N . ILE A 1 96 ? -6.642 -6.987 4.442 1.00 98.69 96 ILE A N 1
ATOM 749 C CA . ILE A 1 96 ? -6.554 -6.226 5.704 1.00 98.69 96 ILE A CA 1
ATOM 750 C C . ILE A 1 96 ? -7.850 -5.442 5.955 1.00 98.69 96 ILE A C 1
ATOM 752 O O . ILE A 1 96 ? -8.357 -5.434 7.081 1.00 98.69 96 ILE A O 1
ATOM 756 N N . TRP A 1 97 ? -8.413 -4.816 4.919 1.00 98.00 97 TRP A N 1
ATOM 757 C CA . TRP A 1 97 ? -9.679 -4.092 5.025 1.00 98.00 97 TRP A CA 1
ATOM 758 C C . TRP A 1 97 ? -10.852 -5.014 5.397 1.00 98.00 97 TRP A C 1
ATOM 760 O O . TRP A 1 97 ? -11.655 -4.675 6.270 1.00 98.00 97 TRP A O 1
ATOM 770 N N . GLU A 1 98 ? -10.923 -6.222 4.837 1.00 98.25 98 GLU A N 1
ATOM 771 C CA . GLU A 1 98 ? -11.957 -7.197 5.202 1.00 98.25 98 GLU A CA 1
ATOM 772 C C . GLU A 1 98 ? -11.767 -7.755 6.623 1.00 98.25 98 GLU A C 1
ATOM 774 O O . GLU A 1 98 ? -12.750 -7.999 7.332 1.00 98.25 98 GLU A O 1
ATOM 779 N N . LEU A 1 99 ? -10.526 -7.897 7.102 1.00 98.50 99 LEU A N 1
ATOM 780 C CA . LEU A 1 99 ? -10.266 -8.211 8.512 1.00 98.50 99 LEU A CA 1
ATOM 781 C C . LEU A 1 99 ? -10.783 -7.103 9.440 1.00 98.50 99 LEU A C 1
ATOM 783 O O . LEU A 1 99 ? -11.425 -7.401 10.449 1.00 98.50 99 LEU A O 1
ATOM 787 N N . PHE A 1 100 ? -10.563 -5.834 9.087 1.00 98.31 100 PHE A N 1
ATOM 788 C CA . PHE A 1 100 ? -11.114 -4.692 9.819 1.00 98.31 100 PHE A CA 1
ATOM 789 C C . PHE A 1 100 ? -12.651 -4.750 9.863 1.00 98.31 100 PHE A C 1
ATOM 791 O O . PHE A 1 100 ? -13.244 -4.693 10.943 1.00 98.31 100 PHE A O 1
ATOM 798 N N . ARG A 1 101 ? -13.309 -4.982 8.720 1.00 97.50 101 ARG A N 1
ATOM 799 C CA . ARG A 1 101 ? -14.773 -5.144 8.646 1.00 97.50 101 ARG A CA 1
ATOM 800 C C . ARG A 1 101 ? -15.269 -6.345 9.451 1.00 97.50 101 ARG A C 1
ATOM 802 O O . ARG A 1 101 ? -16.315 -6.274 10.096 1.00 97.50 101 ARG A O 1
ATOM 809 N N . THR A 1 102 ? -14.516 -7.440 9.472 1.00 98.00 102 THR A N 1
ATOM 810 C CA . THR A 1 102 ? -14.821 -8.613 10.302 1.00 98.00 102 THR A CA 1
ATOM 811 C C . THR A 1 102 ? -14.736 -8.288 11.797 1.00 98.00 102 THR A C 1
ATOM 813 O O . THR A 1 102 ? -15.619 -8.694 12.556 1.00 98.00 102 THR A O 1
ATOM 816 N N . ASN A 1 103 ? -13.751 -7.491 12.222 1.00 97.12 103 ASN A N 1
ATOM 817 C CA . ASN A 1 103 ? -13.637 -7.002 13.601 1.00 97.12 103 ASN A CA 1
ATOM 818 C C . ASN A 1 103 ? -14.765 -6.035 13.990 1.00 97.12 103 ASN A C 1
ATOM 820 O O . ASN A 1 103 ? -15.190 -6.033 15.144 1.00 97.12 103 ASN A O 1
ATOM 824 N N . MET A 1 104 ? -15.277 -5.234 13.052 1.00 97.31 104 MET A N 1
ATOM 825 C CA . MET A 1 104 ? -16.481 -4.427 13.281 1.00 97.31 104 MET A CA 1
ATOM 826 C C . MET A 1 104 ? -17.697 -5.329 13.532 1.00 97.31 104 MET A C 1
ATOM 828 O O . MET A 1 104 ? -18.380 -5.181 14.548 1.00 97.31 104 MET A O 1
ATOM 832 N N . ARG A 1 105 ? -17.926 -6.322 12.658 1.00 97.12 105 ARG A N 1
ATOM 833 C CA . ARG A 1 105 ? -19.046 -7.272 12.793 1.00 97.12 105 ARG A CA 1
ATOM 834 C C . ARG A 1 105 ? -18.988 -8.047 14.111 1.00 97.12 105 ARG A C 1
ATOM 836 O O . ARG A 1 105 ? -20.024 -8.240 14.743 1.00 97.12 105 ARG A O 1
ATOM 843 N N . SER A 1 106 ? -17.799 -8.466 14.556 1.00 96.94 106 SER A N 1
ATOM 844 C CA . SER A 1 106 ? -17.637 -9.199 15.824 1.00 96.94 106 SER A CA 1
ATOM 845 C C . SER A 1 106 ? -17.989 -8.360 17.060 1.00 96.94 106 SER A C 1
ATOM 847 O O . SER A 1 106 ? -18.325 -8.918 18.104 1.00 96.94 106 SER A O 1
ATOM 849 N N . GLN A 1 107 ? -17.984 -7.032 16.926 1.00 96.00 107 GLN A N 1
ATOM 850 C CA . GLN A 1 107 ? -18.395 -6.072 17.951 1.00 96.00 107 GLN A CA 1
ATOM 851 C C . GLN A 1 107 ? -19.852 -5.604 17.793 1.00 96.00 107 GLN A C 1
ATOM 853 O O . GLN A 1 107 ? -20.305 -4.743 18.544 1.00 96.00 107 GLN A O 1
ATOM 858 N N . GLY A 1 108 ? -20.602 -6.163 16.836 1.00 96.69 108 GLY A N 1
ATOM 859 C CA . GLY A 1 108 ? -21.985 -5.768 16.555 1.00 96.69 108 GLY A CA 1
ATOM 860 C C . GLY A 1 108 ? -22.118 -4.426 15.829 1.00 96.69 108 GLY A C 1
ATOM 861 O O . GLY A 1 108 ? -23.198 -3.839 15.844 1.00 96.69 108 GLY A O 1
ATOM 862 N N . LEU A 1 109 ? -21.038 -3.934 15.214 1.00 96.19 109 LEU A N 1
ATOM 863 C CA . LEU A 1 109 ? -21.041 -2.726 14.391 1.00 96.19 109 LEU A CA 1
ATOM 864 C C . LEU A 1 109 ? -21.349 -3.076 12.931 1.00 96.19 109 LEU A C 1
ATOM 866 O O . LEU A 1 109 ? -20.971 -4.146 12.446 1.00 96.19 109 LEU A O 1
ATOM 870 N N . ASP A 1 110 ? -22.010 -2.158 12.227 1.00 93.75 110 ASP A N 1
ATOM 871 C CA . ASP A 1 110 ? -22.290 -2.289 10.798 1.00 93.75 110 ASP A CA 1
ATOM 872 C C . ASP A 1 110 ? -21.066 -1.854 9.966 1.00 93.75 110 ASP A C 1
ATOM 874 O O . ASP A 1 110 ? -20.695 -0.677 9.994 1.00 93.75 110 ASP A O 1
ATOM 878 N N . PRO A 1 111 ? -20.414 -2.763 9.218 1.00 93.12 111 PRO A N 1
ATOM 879 C CA . PRO A 1 111 ? -19.288 -2.417 8.354 1.00 93.12 111 PRO A CA 1
ATOM 880 C C . PRO A 1 111 ? -19.696 -1.652 7.086 1.00 93.12 111 PRO A C 1
ATOM 882 O O . PRO A 1 111 ? -18.815 -1.231 6.349 1.00 93.12 111 PRO A O 1
ATOM 885 N N . GLU A 1 112 ? -20.987 -1.468 6.807 1.00 90.69 112 GLU A N 1
ATOM 886 C CA . GLU A 1 112 ? -21.471 -0.587 5.733 1.00 90.69 112 GLU A CA 1
ATOM 887 C C . GLU A 1 112 ? -21.734 0.844 6.236 1.00 90.69 112 GLU A C 1
ATOM 889 O O . GLU A 1 112 ? -22.226 1.705 5.501 1.00 90.69 112 GLU A O 1
ATOM 894 N N . GLN A 1 113 ? -21.385 1.134 7.496 1.00 86.69 113 GLN A N 1
ATOM 895 C CA . GLN A 1 113 ? -21.406 2.488 8.029 1.00 86.69 113 GLN A CA 1
ATOM 896 C C . GLN A 1 113 ? -20.143 3.253 7.605 1.00 86.69 113 GLN A C 1
ATOM 898 O O . GLN A 1 113 ? -19.118 3.277 8.300 1.00 86.69 113 GLN A O 1
ATOM 903 N N . TYR A 1 114 ? -20.234 3.895 6.443 1.00 84.31 114 TYR A N 1
ATOM 904 C CA . TYR A 1 114 ? -19.199 4.773 5.901 1.00 84.31 114 TYR A CA 1
ATOM 905 C C . TYR A 1 114 ? -19.264 6.183 6.512 1.00 84.31 114 TYR A C 1
ATOM 907 O O . TYR A 1 114 ? -20.339 6.629 6.926 1.00 84.31 114 TYR A O 1
ATOM 915 N N . PRO A 1 115 ? -18.124 6.888 6.620 1.00 82.88 115 PRO A N 1
ATOM 916 C CA . PRO A 1 115 ? -18.078 8.196 7.251 1.00 82.88 115 PRO A CA 1
ATOM 917 C C . PRO A 1 115 ? -18.652 9.266 6.316 1.00 82.88 115 PRO A C 1
ATOM 919 O O . PRO A 1 115 ? -18.386 9.260 5.118 1.00 82.88 115 PRO A O 1
ATOM 922 N N . ASP A 1 116 ? -19.411 10.206 6.878 1.00 79.12 116 ASP A N 1
ATOM 923 C CA . ASP A 1 116 ? -19.876 11.399 6.165 1.00 79.12 116 ASP A CA 1
ATOM 924 C C . ASP A 1 116 ? -18.799 12.488 6.272 1.00 79.12 116 ASP A C 1
ATOM 926 O O . ASP A 1 116 ? -18.733 13.237 7.252 1.00 79.12 116 ASP A O 1
ATOM 930 N N . ILE A 1 117 ? -17.868 12.495 5.314 1.00 70.62 117 ILE A N 1
ATOM 931 C CA . ILE A 1 117 ? -16.722 13.409 5.309 1.00 70.62 117 ILE A CA 1
ATOM 932 C C . ILE A 1 117 ? -17.081 14.638 4.476 1.00 70.62 117 ILE A C 1
ATOM 934 O O . ILE A 1 117 ? -17.105 14.605 3.244 1.00 70.62 117 ILE A O 1
ATOM 938 N N . ALA A 1 118 ? -17.336 15.752 5.163 1.00 69.25 118 ALA A N 1
ATOM 939 C CA . ALA A 1 118 ? -17.659 17.019 4.523 1.00 69.25 118 ALA A CA 1
ATOM 940 C C . ALA A 1 118 ? -16.561 17.439 3.525 1.00 69.25 118 ALA A C 1
ATOM 942 O O . ALA A 1 118 ? -15.403 17.619 3.896 1.00 69.25 118 ALA A O 1
ATOM 943 N N . GLY A 1 119 ? -16.940 17.635 2.258 1.00 67.56 119 GLY A N 1
ATOM 944 C CA . GLY A 1 119 ? -16.035 18.106 1.203 1.00 67.56 119 GLY A CA 1
ATOM 945 C C . GLY A 1 119 ? -15.258 17.016 0.455 1.00 67.56 119 GLY A C 1
ATOM 946 O O . GLY A 1 119 ? -14.504 17.364 -0.453 1.00 67.56 119 GLY A O 1
ATOM 947 N N . MET A 1 120 ? -15.451 15.728 0.771 1.00 66.31 120 MET A N 1
ATOM 948 C CA . MET A 1 120 ? -14.997 14.638 -0.101 1.00 66.31 120 MET A CA 1
ATOM 949 C C . MET A 1 120 ? -15.892 14.516 -1.340 1.00 66.31 120 MET A C 1
ATOM 951 O O . MET A 1 120 ? -17.090 14.802 -1.308 1.00 66.31 120 MET A O 1
ATOM 955 N N . ASP A 1 121 ? -15.293 14.111 -2.458 1.00 57.72 121 ASP A N 1
ATOM 956 C CA . ASP A 1 121 ? -16.002 13.940 -3.720 1.00 57.72 121 ASP A CA 1
ATOM 957 C C . ASP A 1 121 ? -17.103 12.874 -3.604 1.00 57.72 121 ASP A C 1
ATOM 959 O O . ASP A 1 121 ? -16.851 11.719 -3.260 1.00 57.72 121 ASP A O 1
ATOM 963 N N . SER A 1 122 ? -18.330 13.263 -3.960 1.00 55.72 122 SER A N 1
ATOM 964 C CA . SER A 1 122 ? -19.512 12.397 -4.006 1.00 55.72 122 SER A CA 1
ATOM 965 C C . SER A 1 122 ? -19.330 11.095 -4.800 1.00 55.72 122 SER A C 1
ATOM 967 O O . SER A 1 122 ? -20.073 10.150 -4.555 1.00 55.72 122 SER A O 1
ATOM 969 N N . ARG A 1 123 ? -18.345 11.004 -5.709 1.00 51.25 123 ARG A N 1
ATOM 970 C CA . ARG A 1 123 ? -18.044 9.798 -6.508 1.00 51.25 123 ARG A CA 1
ATOM 971 C C . ARG A 1 123 ? -17.654 8.565 -5.681 1.00 51.25 123 ARG A C 1
ATOM 973 O O . ARG A 1 123 ? -17.616 7.468 -6.231 1.00 51.25 123 ARG A O 1
ATOM 980 N N . HIS A 1 124 ? -17.376 8.728 -4.388 1.00 52.44 124 HIS A N 1
ATOM 981 C CA . HIS A 1 124 ? -17.058 7.630 -3.470 1.00 52.44 124 HIS A CA 1
ATOM 982 C C . HIS A 1 124 ? -18.133 7.390 -2.398 1.00 52.44 124 HIS A C 1
ATOM 984 O O . HIS A 1 124 ? -17.921 6.594 -1.486 1.00 52.44 124 HIS A O 1
ATOM 990 N N . HIS A 1 125 ? -19.302 8.036 -2.502 1.00 59.19 125 HIS A N 1
ATOM 991 C CA . HIS A 1 125 ? -20.442 7.709 -1.645 1.00 59.19 125 HIS A CA 1
ATOM 992 C C . HIS A 1 125 ? -21.077 6.378 -2.057 1.00 59.19 125 HIS A C 1
ATOM 994 O O . HIS A 1 125 ? -21.277 6.113 -3.242 1.00 59.19 125 HIS A O 1
ATOM 1000 N N . SER A 1 126 ? -21.513 5.591 -1.068 1.00 56.81 126 SER A N 1
ATOM 1001 C CA . SER A 1 126 ? -22.261 4.340 -1.282 1.00 56.81 126 SER A CA 1
ATOM 1002 C C . SER A 1 126 ? -23.577 4.527 -2.053 1.00 56.81 126 SER A C 1
ATOM 1004 O O . SER A 1 126 ? -24.162 3.561 -2.534 1.00 56.81 126 SER A O 1
ATOM 1006 N N . THR A 1 127 ? -24.046 5.770 -2.182 1.00 60.44 127 THR A N 1
ATOM 1007 C CA . THR A 1 127 ? -25.266 6.158 -2.895 1.00 60.44 127 THR A CA 1
ATOM 1008 C C . THR A 1 127 ? -25.015 6.708 -4.302 1.00 60.44 127 THR A C 1
ATOM 1010 O O . THR A 1 127 ? -25.972 7.130 -4.956 1.00 60.44 127 THR A O 1
ATOM 1013 N N . TYR A 1 128 ? -23.766 6.741 -4.784 1.00 49.31 128 TYR A N 1
ATOM 1014 C CA . TYR A 1 128 ? -23.470 7.241 -6.125 1.00 49.31 128 TYR A CA 1
ATOM 1015 C C . TYR A 1 128 ? -23.986 6.257 -7.193 1.00 49.31 128 TYR A C 1
ATOM 1017 O O . TYR A 1 128 ? -23.707 5.060 -7.096 1.00 49.31 128 TYR A O 1
ATOM 1025 N N . PRO A 1 129 ? -24.757 6.716 -8.197 1.00 47.16 129 PRO A N 1
ATOM 1026 C CA . PRO A 1 129 ? -25.272 5.833 -9.235 1.00 47.16 129 PRO A CA 1
ATOM 1027 C C . PRO A 1 129 ? -24.130 5.312 -10.117 1.00 47.16 129 PRO A C 1
ATOM 1029 O O . PRO A 1 129 ? -23.258 6.081 -10.526 1.00 47.16 129 PRO A O 1
ATOM 1032 N N . THR A 1 130 ? -24.153 4.005 -10.385 1.00 53.12 130 THR A N 1
ATOM 1033 C CA . THR A 1 130 ? -23.248 3.314 -11.313 1.00 53.12 130 THR A CA 1
ATOM 1034 C C . THR A 1 130 ? -23.659 3.472 -12.770 1.00 53.12 130 THR A C 1
ATOM 1036 O O . THR A 1 130 ? -24.870 3.649 -13.049 1.00 53.12 130 THR A O 1
#